Protein AF-A0A7X0AW63-F1 (afdb_monomer)

Secondary structure (DSSP, 8-state):
------------------------------HHHHHHHHHHHHHHHHHTSHHHHHS-HHHHHHHHHHHHHHHHHHHHTT------

Organism: NCBI:txid765888

Sequence (84 aa):
MSNPQDDRKGDPGATIGSPQPRGNAVSPCTVADIALARAAEMLSRIRGTRAYADASPAERLALESYVLDLADIRSENGIVPARR

Solvent-accessible surface area (backbone atoms only — not comparable to full-atom values): 5430 Å² total; per-residue (Å²): 136,85,88,85,90,79,86,84,80,75,87,75,89,78,94,66,79,71,83,71,77,80,65,80,72,69,72,75,78,44,56,50,54,53,24,48,53,49,30,54,52,50,52,56,56,47,66,72,33,68,68,53,69,72,43,51,76,66,56,48,52,54,53,54,49,52,43,49,53,54,20,50,56,53,23,56,71,63,68,66,79,84,82,124

Foldseek 3Di:
DDDDDDDDPDDDDDPPDDDPPPPVCPVPQAQLNVLVVVLVVVLVVVCPDPVLVPDDPVVVVVVSVVSVVSSVVSNVVSPDPPDD

Radius of gyration: 29.83 Å; Cα contacts (8 Å, |Δi|>4): 30; chains: 1; bounding box: 82×55×52 Å

Mean predicted aligned error: 16.21 Å

Structure (mmCIF, N/CA/C/O backbone):
data_AF-A0A7X0AW63-F1
#
_entry.id   AF-A0A7X0AW63-F1
#
loop_
_atom_site.group_PDB
_atom_site.id
_atom_site.type_symbol
_atom_site.label_atom_id
_atom_site.label_alt_id
_atom_site.label_comp_id
_atom_site.label_asym_id
_atom_site.label_entity_id
_atom_site.label_seq_id
_atom_site.pdbx_PDB_ins_code
_atom_site.Cartn_x
_atom_site.Cartn_y
_atom_site.Cartn_z
_atom_site.occupancy
_atom_site.B_iso_or_equiv
_atom_site.auth_seq_id
_atom_site.auth_comp_id
_atom_site.auth_asym_id
_atom_site.auth_atom_id
_atom_site.pdbx_PDB_model_num
ATOM 1 N N . MET A 1 1 ? 71.537 -46.826 -37.412 1.00 37.47 1 MET A N 1
ATOM 2 C CA . MET A 1 1 ? 71.359 -45.571 -38.170 1.00 37.47 1 MET A CA 1
ATOM 3 C C . MET A 1 1 ? 69.935 -45.074 -37.937 1.00 37.47 1 MET A C 1
ATOM 5 O O . MET A 1 1 ? 69.040 -45.902 -37.987 1.00 37.47 1 MET A O 1
ATOM 9 N N . SER A 1 2 ? 69.792 -43.766 -37.673 1.00 46.12 2 SER A N 1
ATOM 10 C CA . SER A 1 2 ? 68.571 -42.922 -37.703 1.00 46.12 2 SER A CA 1
ATOM 11 C C . SER A 1 2 ? 67.559 -42.939 -36.529 1.00 46.12 2 SER A C 1
ATOM 13 O O . SER A 1 2 ? 66.747 -43.843 -36.402 1.00 46.12 2 SER A O 1
ATOM 15 N N . ASN A 1 3 ? 67.699 -41.890 -35.698 1.00 46.91 3 ASN A N 1
ATOM 16 C CA . ASN A 1 3 ? 66.781 -40.922 -35.033 1.00 46.91 3 ASN A CA 1
ATOM 17 C C . ASN A 1 3 ? 65.215 -41.029 -35.137 1.00 46.91 3 ASN A C 1
ATOM 19 O O . ASN A 1 3 ? 64.716 -41.835 -35.909 1.00 46.91 3 ASN A O 1
ATOM 23 N N . PRO A 1 4 ? 64.428 -40.219 -34.373 1.00 53.59 4 PRO A N 1
ATOM 24 C CA . PRO A 1 4 ? 63.433 -40.659 -33.385 1.00 53.59 4 PRO A CA 1
ATOM 25 C C . PRO A 1 4 ? 62.040 -40.002 -33.612 1.00 53.59 4 PRO A C 1
ATOM 27 O O . PRO A 1 4 ? 61.825 -39.324 -34.607 1.00 53.59 4 PRO A O 1
ATOM 30 N N . GLN A 1 5 ? 61.143 -40.127 -32.628 1.00 54.00 5 GLN A N 1
ATOM 31 C CA . GLN A 1 5 ? 59.835 -39.456 -32.516 1.00 54.00 5 GLN A CA 1
ATOM 32 C C . GLN A 1 5 ? 58.759 -39.951 -33.485 1.00 54.00 5 GLN A C 1
ATOM 34 O O . GLN A 1 5 ? 58.572 -39.393 -34.557 1.00 54.00 5 GLN A O 1
ATOM 39 N N . ASP A 1 6 ? 57.967 -40.919 -33.028 1.00 51.62 6 ASP A N 1
ATOM 40 C CA . ASP A 1 6 ? 56.587 -41.015 -33.484 1.00 51.62 6 ASP A CA 1
ATOM 41 C C . ASP A 1 6 ? 55.673 -41.456 -32.327 1.00 51.62 6 ASP A C 1
ATOM 43 O O . ASP A 1 6 ? 56.024 -42.310 -31.508 1.00 51.62 6 ASP A O 1
ATOM 47 N N . ASP A 1 7 ? 54.577 -40.721 -32.216 1.00 54.88 7 ASP A N 1
ATOM 48 C CA . ASP A 1 7 ? 53.418 -40.789 -31.331 1.00 54.88 7 ASP A CA 1
ATOM 49 C C . ASP A 1 7 ? 53.461 -41.610 -30.023 1.00 54.88 7 ASP A C 1
ATOM 51 O O . ASP A 1 7 ? 53.022 -42.756 -29.924 1.00 54.88 7 ASP A O 1
ATOM 55 N N . ARG A 1 8 ? 53.789 -40.925 -28.918 1.00 51.09 8 ARG A N 1
ATOM 56 C CA . ARG A 1 8 ? 53.134 -41.184 -27.621 1.00 51.09 8 ARG A CA 1
ATOM 57 C C . ARG A 1 8 ? 52.338 -39.962 -27.186 1.00 51.09 8 ARG A C 1
ATOM 59 O O . ARG A 1 8 ? 52.728 -39.254 -26.260 1.00 51.09 8 ARG A O 1
ATOM 66 N N . LYS A 1 9 ? 51.181 -39.748 -27.807 1.00 44.94 9 LYS A N 1
ATOM 67 C CA . LYS A 1 9 ? 50.106 -38.965 -27.192 1.00 44.94 9 LYS A CA 1
ATOM 68 C C . LYS A 1 9 ? 49.167 -39.937 -26.484 1.00 44.94 9 LYS A C 1
ATOM 70 O O . LYS A 1 9 ? 48.123 -40.323 -26.993 1.00 44.94 9 LYS A O 1
ATOM 75 N N . GLY A 1 10 ? 49.618 -40.397 -25.318 1.00 40.81 10 GLY A N 1
ATOM 76 C CA . GLY A 1 10 ? 48.750 -41.066 -24.363 1.00 40.81 10 GLY A CA 1
ATOM 77 C C . GLY A 1 10 ? 47.720 -40.061 -23.868 1.00 40.81 10 GLY A C 1
ATOM 78 O O . GLY A 1 10 ? 48.077 -39.075 -23.227 1.00 40.81 10 GLY A O 1
ATOM 79 N N . ASP A 1 11 ? 46.459 -40.308 -24.193 1.00 53.22 11 ASP A N 1
ATOM 80 C CA . ASP A 1 11 ? 45.335 -39.778 -23.438 1.00 53.22 11 ASP A CA 1
ATOM 81 C C . ASP A 1 11 ? 45.306 -40.533 -22.104 1.00 53.22 11 ASP A C 1
ATOM 83 O O . ASP A 1 11 ? 45.225 -41.767 -22.089 1.00 53.22 11 ASP A O 1
ATOM 87 N N . PRO A 1 12 ? 45.513 -39.831 -20.982 1.00 49.72 12 PRO A N 1
ATOM 88 C CA . PRO A 1 12 ? 44.449 -39.881 -19.995 1.00 49.72 12 PRO A CA 1
ATOM 89 C C . PRO A 1 12 ? 44.324 -38.575 -19.205 1.00 49.72 12 PRO A C 1
ATOM 91 O O . PRO A 1 12 ? 45.239 -38.149 -18.505 1.00 49.72 12 PRO A O 1
ATOM 94 N N . GLY A 1 13 ? 43.116 -38.021 -19.205 1.00 46.97 13 GLY A N 1
ATOM 95 C CA . GLY A 1 13 ? 42.603 -37.319 -18.033 1.00 46.97 13 GLY A CA 1
ATOM 96 C C . GLY A 1 13 ? 42.965 -35.841 -17.923 1.00 46.97 13 GLY A C 1
ATOM 97 O O . GLY A 1 13 ? 43.962 -35.471 -17.322 1.00 46.97 13 GLY A O 1
ATOM 98 N N . ALA A 1 14 ? 42.040 -34.995 -18.372 1.00 45.41 14 ALA A N 1
ATOM 99 C CA . ALA A 1 14 ? 41.616 -33.807 -17.627 1.00 45.41 14 ALA A CA 1
ATOM 100 C C . ALA A 1 14 ? 40.309 -33.265 -18.229 1.00 45.41 14 ALA A C 1
ATOM 102 O O . ALA A 1 14 ? 40.242 -32.150 -18.739 1.00 45.41 14 ALA A O 1
ATOM 103 N N . THR A 1 15 ? 39.231 -34.051 -18.145 1.00 50.84 15 THR A N 1
ATOM 104 C CA . THR A 1 15 ? 37.890 -33.453 -18.073 1.00 50.84 15 THR A CA 1
ATOM 105 C C . THR A 1 15 ? 37.762 -32.825 -16.692 1.00 50.84 15 THR A C 1
ATOM 107 O O . THR A 1 15 ? 37.234 -33.455 -15.789 1.00 50.84 15 THR A O 1
ATOM 110 N N . ILE A 1 16 ? 38.289 -31.616 -16.513 1.00 49.19 16 ILE A N 1
ATOM 111 C CA . ILE A 1 16 ? 37.734 -30.628 -15.584 1.00 49.19 16 ILE A CA 1
ATOM 112 C C . ILE A 1 16 ? 37.909 -29.289 -16.291 1.00 49.19 16 ILE A C 1
ATOM 114 O O . ILE A 1 16 ? 38.926 -28.611 -16.152 1.00 49.19 16 ILE A O 1
ATOM 118 N N . GLY A 1 17 ? 36.918 -28.957 -17.124 1.00 40.94 17 GLY A N 1
ATOM 119 C CA . GLY A 1 17 ? 36.731 -27.594 -17.593 1.00 40.94 17 GLY A CA 1
ATOM 120 C C . GLY A 1 17 ? 36.782 -26.669 -16.384 1.00 40.94 17 GLY A C 1
ATOM 121 O O . GLY A 1 17 ? 36.190 -26.969 -15.347 1.00 40.94 17 GLY A O 1
ATOM 122 N N . SER A 1 18 ? 37.583 -25.619 -16.518 1.00 47.09 18 SER A N 1
ATOM 123 C CA . SER A 1 18 ? 37.934 -24.638 -15.501 1.00 47.09 18 SER A CA 1
ATOM 124 C C . SER A 1 18 ? 36.794 -24.369 -14.515 1.00 47.09 18 SER A C 1
ATOM 126 O O . SER A 1 18 ? 35.656 -24.207 -14.965 1.00 47.09 18 SER A O 1
ATOM 128 N N . PRO A 1 19 ? 37.056 -24.245 -13.196 1.00 46.22 19 PRO A N 1
ATOM 129 C CA . PRO A 1 19 ? 36.069 -23.660 -12.309 1.00 46.22 19 PRO A CA 1
ATOM 130 C C . PRO A 1 19 ? 35.758 -22.281 -12.876 1.00 46.22 19 PRO A C 1
ATOM 132 O O . PRO A 1 19 ? 36.600 -21.381 -12.877 1.00 46.22 19 PRO A O 1
ATOM 135 N N . GLN A 1 20 ? 34.554 -22.163 -13.433 1.00 56.62 20 GLN A N 1
ATOM 136 C CA . GLN A 1 20 ? 33.920 -20.905 -13.755 1.00 56.62 20 GLN A CA 1
ATOM 137 C C . GLN A 1 20 ? 34.192 -20.012 -12.543 1.00 56.62 20 GLN A C 1
ATOM 139 O O . GLN A 1 20 ? 33.83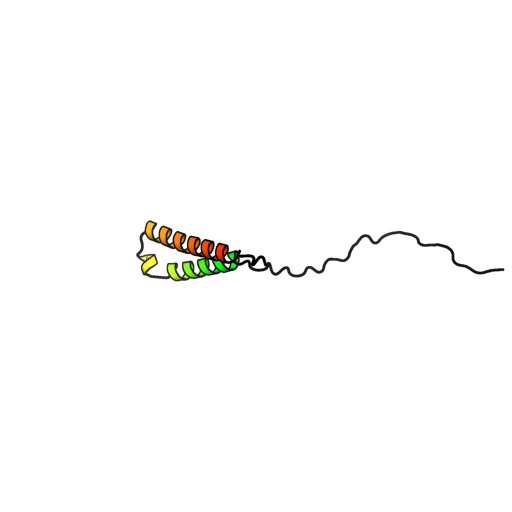9 -20.418 -11.425 1.00 56.62 20 GLN A O 1
ATOM 144 N N . PRO A 1 21 ? 34.887 -18.867 -12.690 1.00 47.50 21 PRO A N 1
ATOM 145 C CA . PRO A 1 21 ? 34.960 -17.937 -11.589 1.00 47.50 21 PRO A CA 1
ATOM 146 C C . PRO A 1 21 ? 33.506 -17.700 -11.217 1.00 47.50 21 PRO A C 1
ATOM 148 O O . PRO A 1 21 ? 32.704 -17.318 -12.074 1.00 47.50 21 PRO A O 1
ATOM 151 N N . ARG A 1 22 ? 33.154 -18.034 -9.971 1.00 48.16 22 ARG A N 1
ATOM 152 C CA . ARG A 1 22 ? 31.944 -17.557 -9.322 1.00 48.16 22 ARG A CA 1
ATOM 153 C C . ARG A 1 22 ? 32.051 -16.041 -9.378 1.00 48.16 22 ARG A C 1
ATOM 155 O O . ARG A 1 22 ? 32.546 -15.410 -8.453 1.00 48.16 22 ARG A O 1
ATOM 162 N N . GLY A 1 23 ? 31.673 -15.465 -10.515 1.00 43.28 23 GLY A N 1
ATOM 163 C CA . GLY A 1 23 ? 31.285 -14.083 -10.577 1.00 43.28 23 GLY A CA 1
ATOM 164 C C . GLY A 1 23 ? 30.200 -14.012 -9.535 1.00 43.28 23 GLY A C 1
ATOM 165 O O . GLY A 1 23 ? 29.214 -14.744 -9.633 1.00 43.28 23 GLY A O 1
ATOM 166 N N . ASN A 1 24 ? 30.449 -13.247 -8.478 1.00 54.56 24 ASN A N 1
ATOM 167 C CA . ASN A 1 24 ? 29.398 -12.788 -7.601 1.00 54.56 24 ASN A CA 1
ATOM 168 C C . ASN A 1 24 ? 28.346 -12.209 -8.538 1.00 54.56 24 ASN A C 1
ATOM 170 O O . ASN A 1 24 ? 28.499 -11.088 -9.023 1.00 54.56 24 ASN A O 1
ATOM 174 N N . ALA A 1 25 ? 27.345 -13.016 -8.882 1.00 50.34 25 ALA A N 1
ATOM 175 C CA . ALA A 1 25 ? 26.174 -12.567 -9.582 1.00 50.34 25 ALA A CA 1
ATOM 176 C C . ALA A 1 25 ? 25.483 -11.694 -8.549 1.00 50.34 25 ALA A C 1
ATOM 178 O O . ALA A 1 25 ? 24.659 -12.154 -7.762 1.00 50.34 25 ALA A O 1
ATOM 179 N N . VAL A 1 26 ? 25.922 -10.437 -8.479 1.00 59.59 26 VAL A N 1
ATOM 180 C CA . VAL A 1 26 ? 25.099 -9.348 -7.995 1.00 59.59 26 VAL A CA 1
ATOM 181 C C . VAL A 1 26 ? 23.852 -9.506 -8.840 1.00 59.59 26 VAL A C 1
ATOM 183 O O . VAL A 1 26 ? 23.902 -9.251 -10.042 1.00 59.59 26 VAL A O 1
ATOM 186 N N . SER A 1 27 ? 22.808 -10.103 -8.259 1.00 63.41 27 SER A N 1
ATOM 187 C CA . SER A 1 27 ? 21.541 -10.259 -8.957 1.00 63.41 27 SER A CA 1
ATOM 188 C C . SER A 1 27 ? 21.185 -8.854 -9.415 1.00 63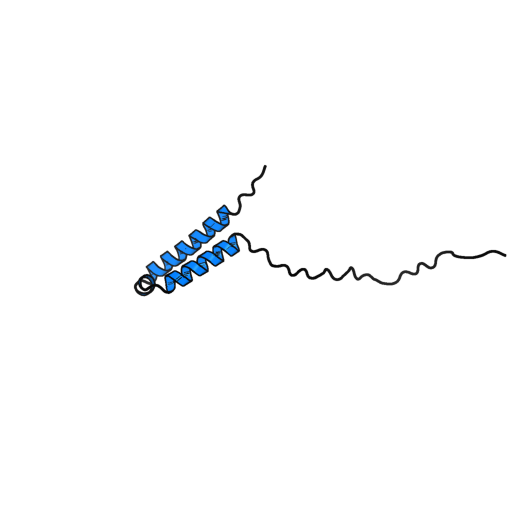.41 27 SER A C 1
ATOM 190 O O . SER A 1 27 ? 21.109 -7.967 -8.559 1.00 63.41 27 SER A O 1
ATOM 192 N N . PRO A 1 28 ? 21.131 -8.594 -10.732 1.00 70.38 28 PRO A N 1
ATOM 193 C CA . PRO A 1 28 ? 20.864 -7.250 -11.193 1.00 70.38 28 PRO A CA 1
ATOM 194 C C . PRO A 1 28 ? 19.480 -6.893 -10.662 1.00 70.38 28 PRO A C 1
ATOM 196 O O . PRO A 1 28 ? 18.511 -7.564 -11.009 1.00 70.38 28 PRO A O 1
ATOM 199 N N . CYS A 1 29 ? 19.400 -5.897 -9.771 1.00 77.25 29 CYS A N 1
ATOM 200 C CA . CYS A 1 29 ? 18.118 -5.413 -9.275 1.00 77.25 29 CYS A CA 1
ATOM 201 C C . CYS A 1 29 ? 17.273 -5.019 -10.484 1.00 77.25 29 CYS A C 1
ATOM 203 O O . CYS A 1 29 ? 17.648 -4.124 -11.248 1.00 77.25 29 CYS A O 1
ATOM 205 N N . THR A 1 30 ? 16.157 -5.711 -10.671 1.00 84.94 30 THR A N 1
ATOM 206 C CA . THR A 1 30 ? 15.211 -5.409 -11.736 1.00 84.94 30 THR A CA 1
ATOM 207 C C . THR A 1 30 ? 14.458 -4.120 -11.409 1.00 84.94 30 THR A C 1
ATOM 209 O O . THR A 1 30 ? 14.457 -3.641 -10.271 1.00 84.94 30 THR A O 1
ATOM 212 N N . VAL A 1 31 ? 13.781 -3.538 -12.403 1.00 83.50 31 VAL A N 1
ATOM 213 C CA . VAL A 1 31 ? 12.891 -2.393 -12.145 1.00 83.50 31 VAL A CA 1
ATOM 214 C C . VAL A 1 31 ? 11.802 -2.774 -11.135 1.00 83.50 31 VAL A C 1
ATOM 216 O O . VAL A 1 31 ? 11.477 -1.964 -10.267 1.00 83.50 31 VAL A O 1
ATOM 219 N N . ALA A 1 32 ? 11.321 -4.020 -11.186 1.00 83.94 32 ALA A N 1
ATOM 220 C CA . ALA A 1 32 ? 10.381 -4.567 -10.215 1.00 83.94 32 ALA A CA 1
ATOM 221 C C . ALA A 1 32 ? 10.962 -4.565 -8.791 1.00 83.94 32 ALA A C 1
ATOM 223 O O . ALA A 1 32 ? 10.300 -4.103 -7.865 1.00 83.94 32 ALA A O 1
ATOM 224 N N . ASP A 1 33 ? 12.219 -4.986 -8.616 1.00 85.12 33 ASP A N 1
ATOM 225 C CA . ASP A 1 33 ? 12.883 -4.995 -7.303 1.00 85.12 33 ASP A CA 1
ATOM 226 C C . ASP A 1 33 ? 13.040 -3.577 -6.734 1.00 85.12 33 ASP A C 1
ATOM 228 O O . ASP A 1 33 ? 12.815 -3.338 -5.546 1.00 85.12 33 ASP A O 1
ATOM 232 N N . ILE A 1 34 ? 13.383 -2.606 -7.587 1.00 88.56 34 ILE A N 1
ATOM 233 C CA . ILE A 1 34 ? 13.504 -1.196 -7.193 1.00 88.56 34 ILE A CA 1
ATOM 234 C C . ILE A 1 34 ? 12.131 -0.619 -6.819 1.00 88.56 34 ILE A C 1
ATOM 236 O O . ILE A 1 34 ? 12.013 0.099 -5.822 1.00 88.56 34 ILE A O 1
ATOM 240 N N . ALA A 1 35 ? 11.090 -0.926 -7.595 1.00 87.31 35 ALA A N 1
ATOM 241 C CA . ALA A 1 35 ? 9.727 -0.484 -7.318 1.00 87.31 3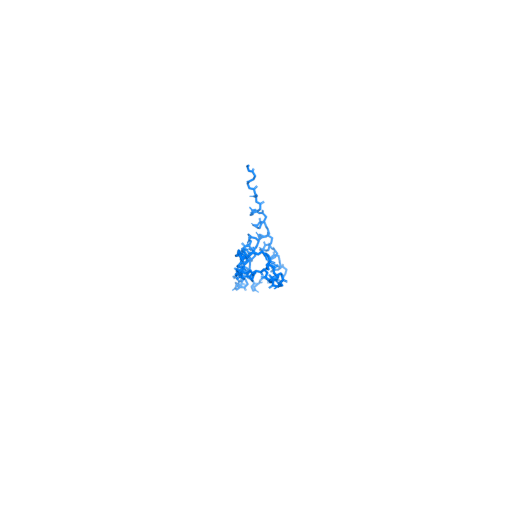5 ALA A CA 1
ATOM 242 C C . ALA A 1 35 ? 9.193 -1.087 -6.009 1.00 87.31 35 ALA A C 1
ATOM 244 O O . ALA A 1 35 ? 8.638 -0.360 -5.181 1.00 87.31 35 ALA A O 1
ATOM 245 N N . LEU A 1 36 ? 9.448 -2.375 -5.769 1.00 88.88 36 LEU A N 1
ATOM 246 C CA . LEU A 1 36 ? 9.084 -3.064 -4.534 1.00 88.88 36 LEU A CA 1
ATOM 247 C C . LEU A 1 36 ? 9.814 -2.476 -3.319 1.00 88.88 36 LEU A C 1
ATOM 249 O O . LEU A 1 36 ? 9.187 -2.209 -2.293 1.00 88.88 36 LEU A O 1
ATOM 253 N N . ALA A 1 37 ? 11.116 -2.199 -3.438 1.00 91.62 37 ALA A N 1
ATOM 254 C CA . ALA A 1 37 ? 11.883 -1.548 -2.377 1.00 91.62 37 ALA A CA 1
ATOM 255 C C . ALA A 1 37 ? 11.321 -0.156 -2.035 1.00 91.62 37 ALA A C 1
ATOM 257 O O . ALA A 1 37 ? 11.222 0.209 -0.861 1.00 91.62 37 ALA A O 1
ATOM 258 N N . ARG A 1 38 ? 10.891 0.610 -3.046 1.00 90.69 38 ARG A N 1
ATOM 259 C CA . ARG A 1 38 ? 10.231 1.909 -2.848 1.00 90.69 38 ARG A CA 1
ATOM 260 C C . ARG A 1 38 ? 8.866 1.783 -2.177 1.00 90.69 38 ARG A C 1
ATOM 262 O O . ARG A 1 38 ? 8.582 2.573 -1.278 1.00 90.69 38 ARG A O 1
ATOM 269 N N . ALA A 1 39 ? 8.048 0.802 -2.553 1.00 92.94 39 ALA A N 1
ATOM 270 C CA . ALA A 1 39 ? 6.792 0.531 -1.853 1.00 92.94 39 ALA A CA 1
ATOM 271 C C . ALA A 1 39 ? 7.034 0.167 -0.384 1.00 92.94 39 ALA A C 1
ATOM 273 O O . ALA A 1 39 ? 6.398 0.743 0.496 1.00 92.94 39 ALA A O 1
ATOM 274 N N . ALA A 1 40 ? 7.998 -0.712 -0.098 1.00 93.19 40 ALA A N 1
ATOM 275 C CA . ALA A 1 40 ? 8.354 -1.080 1.271 1.00 93.19 40 ALA A CA 1
ATOM 276 C C . ALA A 1 40 ? 8.804 0.137 2.103 1.00 93.19 40 ALA A C 1
ATOM 278 O O . ALA A 1 40 ? 8.392 0.296 3.257 1.00 93.19 40 ALA A O 1
ATOM 279 N N . GLU A 1 41 ? 9.598 1.032 1.509 1.00 95.19 41 GLU A N 1
ATOM 280 C CA . GLU A 1 41 ? 10.006 2.294 2.130 1.00 95.19 41 GLU A CA 1
ATOM 281 C C . GLU A 1 41 ? 8.793 3.192 2.433 1.00 95.19 41 GLU A C 1
ATOM 283 O O . GLU A 1 41 ? 8.651 3.695 3.551 1.00 95.19 41 GLU A O 1
ATOM 288 N N . MET A 1 42 ? 7.893 3.373 1.462 1.00 94.00 42 MET A N 1
ATOM 289 C CA . MET A 1 42 ? 6.683 4.187 1.621 1.00 94.00 42 MET A CA 1
ATOM 290 C C . MET A 1 42 ? 5.765 3.634 2.712 1.00 94.00 42 MET A C 1
ATOM 292 O O . MET A 1 42 ? 5.363 4.385 3.602 1.00 94.00 42 MET A O 1
ATOM 296 N N . LEU A 1 43 ? 5.487 2.328 2.692 1.00 95.19 43 LEU A N 1
ATOM 297 C CA . LEU A 1 43 ? 4.695 1.648 3.718 1.00 95.19 43 LEU A CA 1
ATOM 298 C C . LEU A 1 43 ? 5.306 1.834 5.106 1.00 95.19 43 LEU A C 1
ATOM 300 O O . LEU A 1 43 ? 4.591 2.154 6.053 1.00 95.19 43 LEU A O 1
ATOM 304 N N . SER A 1 44 ? 6.628 1.699 5.228 1.00 95.44 44 SER A N 1
ATOM 305 C CA . SER A 1 44 ? 7.324 1.882 6.506 1.00 95.44 44 SER A CA 1
ATOM 306 C C . SER A 1 44 ? 7.160 3.303 7.047 1.00 95.44 44 SER A C 1
ATOM 308 O O . SER A 1 44 ? 6.878 3.481 8.231 1.00 95.44 44 SER A O 1
ATOM 310 N N . ARG A 1 45 ? 7.268 4.323 6.185 1.00 94.81 45 ARG A N 1
ATOM 311 C CA . ARG A 1 45 ? 7.043 5.720 6.588 1.00 94.81 45 ARG A CA 1
ATOM 312 C C . ARG A 1 45 ? 5.598 5.964 7.009 1.00 94.81 45 ARG A C 1
ATOM 314 O O . ARG A 1 45 ? 5.367 6.578 8.045 1.00 94.81 45 ARG A O 1
ATOM 321 N N . ILE A 1 46 ? 4.637 5.483 6.221 1.00 94.25 46 ILE A N 1
ATOM 322 C CA . ILE A 1 46 ? 3.207 5.701 6.466 1.00 94.25 46 ILE A CA 1
ATOM 323 C C . ILE A 1 46 ? 2.770 5.015 7.763 1.00 94.25 46 ILE A C 1
ATOM 325 O O . ILE A 1 46 ? 2.075 5.636 8.566 1.00 94.25 46 ILE A O 1
ATOM 329 N N . ARG A 1 47 ? 3.225 3.783 8.017 1.00 94.81 47 ARG A N 1
ATOM 330 C CA . ARG A 1 47 ? 2.921 3.038 9.250 1.00 94.81 47 ARG A CA 1
ATOM 331 C C . ARG A 1 47 ? 3.401 3.748 10.519 1.00 94.81 47 ARG A C 1
ATOM 333 O O . ARG A 1 47 ? 2.808 3.557 11.573 1.00 94.81 47 ARG A O 1
ATOM 340 N N . GLY A 1 48 ? 4.433 4.588 10.418 1.00 94.12 48 GLY A N 1
ATOM 341 C CA . GLY A 1 48 ? 4.914 5.427 11.519 1.00 94.12 48 GLY A CA 1
ATOM 342 C C . GLY A 1 48 ? 4.086 6.693 11.770 1.00 94.12 48 GLY A C 1
ATOM 343 O O . GLY A 1 48 ? 4.381 7.436 12.705 1.00 94.12 48 GLY A O 1
ATOM 344 N N . THR A 1 49 ? 3.074 6.984 10.949 1.00 96.31 49 THR A N 1
ATOM 345 C CA . THR A 1 49 ? 2.269 8.204 11.086 1.00 96.31 49 THR A CA 1
ATOM 346 C C . THR A 1 49 ? 1.102 8.023 12.049 1.00 96.31 49 THR A C 1
ATOM 348 O O . THR A 1 49 ? 0.475 6.966 12.124 1.00 96.31 49 THR A O 1
ATOM 351 N N . ARG A 1 50 ? 0.736 9.113 12.731 1.00 96.38 50 ARG A N 1
ATOM 352 C CA . ARG A 1 50 ? -0.479 9.161 13.553 1.00 96.38 50 ARG A CA 1
ATOM 353 C C . ARG A 1 50 ? -1.746 8.921 12.726 1.00 96.38 50 ARG A C 1
ATOM 355 O O . ARG A 1 50 ? -2.636 8.226 13.187 1.00 96.38 50 ARG A O 1
ATOM 362 N N . ALA A 1 51 ? -1.793 9.426 11.493 1.00 94.75 51 ALA A N 1
ATOM 363 C CA . ALA A 1 51 ? -2.916 9.189 10.587 1.00 94.75 51 ALA A CA 1
ATOM 364 C C . ALA A 1 51 ? -3.141 7.689 10.332 1.00 94.75 51 ALA A C 1
ATOM 366 O O . ALA A 1 51 ? -4.273 7.224 10.369 1.00 94.75 51 ALA A O 1
ATOM 367 N N . TYR A 1 52 ? -2.068 6.914 10.147 1.00 95.88 52 TYR A N 1
ATOM 368 C CA . TYR A 1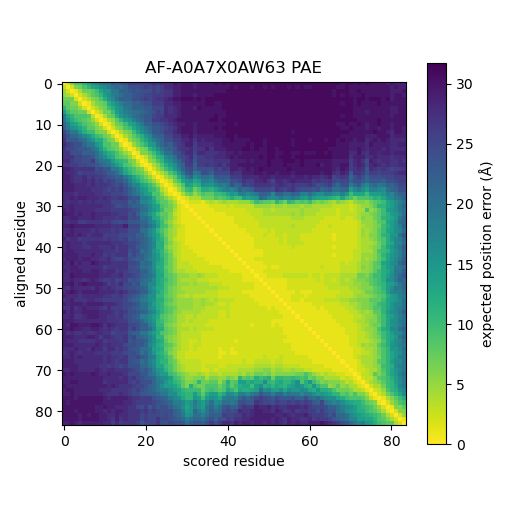 52 ? -2.172 5.461 10.023 1.00 95.88 52 TYR A CA 1
ATOM 369 C C . TYR A 1 52 ? -2.624 4.800 11.334 1.00 95.88 52 TYR A C 1
ATOM 371 O O . TYR A 1 52 ? -3.450 3.889 11.313 1.00 95.88 52 TYR A O 1
ATOM 379 N N . ALA A 1 53 ? -2.126 5.274 12.480 1.00 96.50 53 ALA A N 1
ATOM 380 C CA . ALA A 1 53 ? -2.536 4.779 13.794 1.00 96.50 53 ALA A CA 1
ATOM 381 C C . ALA A 1 53 ? -4.020 5.055 14.108 1.00 96.50 53 ALA A C 1
ATOM 383 O O . ALA A 1 53 ? -4.672 4.210 14.718 1.00 96.50 53 ALA A O 1
ATOM 384 N N . ASP A 1 54 ? -4.562 6.176 13.638 1.00 97.62 54 ASP A N 1
ATOM 385 C CA . ASP A 1 54 ? -5.961 6.563 13.851 1.00 97.62 54 ASP A CA 1
ATOM 386 C C . ASP A 1 54 ? -6.910 5.966 12.785 1.00 97.62 54 ASP A C 1
ATOM 388 O O . ASP A 1 54 ? -8.116 5.888 13.009 1.00 97.62 54 ASP A O 1
ATOM 392 N N . ALA A 1 55 ? -6.380 5.498 11.647 1.00 97.31 55 ALA A N 1
ATOM 393 C CA . ALA A 1 55 ? -7.162 4.874 10.578 1.00 97.31 55 ALA A CA 1
ATOM 394 C C . ALA A 1 55 ? -7.761 3.518 10.989 1.00 97.31 55 ALA A C 1
ATOM 396 O O . ALA A 1 55 ? -7.139 2.721 11.704 1.00 97.31 55 ALA A O 1
ATOM 397 N N . SER A 1 56 ? -8.949 3.219 10.463 1.00 98.25 56 SER A N 1
ATOM 398 C CA . SER A 1 56 ? -9.593 1.916 10.615 1.00 98.25 56 SER A CA 1
ATOM 399 C C . SER A 1 56 ? -8.811 0.807 9.891 1.00 98.25 56 SER A C 1
ATOM 401 O O . SER A 1 56 ? -8.068 1.073 8.941 1.00 98.25 56 SER A O 1
ATOM 403 N N . PRO A 1 57 ? -8.993 -0.471 10.275 1.00 97.12 57 PRO A N 1
ATOM 404 C CA . PRO A 1 57 ? -8.343 -1.586 9.586 1.00 97.12 57 PRO A CA 1
ATOM 405 C C . PRO A 1 57 ? -8.613 -1.624 8.073 1.00 97.12 57 PRO A C 1
ATOM 407 O O . PRO A 1 57 ? -7.713 -1.945 7.303 1.00 97.12 57 PRO A O 1
ATOM 410 N N . ALA A 1 58 ? -9.825 -1.258 7.644 1.00 97.56 58 ALA A N 1
ATOM 411 C CA . ALA A 1 58 ? -10.197 -1.224 6.230 1.00 97.56 58 ALA A CA 1
ATOM 412 C C . ALA A 1 58 ? -9.465 -0.110 5.464 1.00 97.56 58 ALA A C 1
ATOM 414 O O . ALA A 1 58 ? -8.951 -0.349 4.374 1.00 97.56 58 ALA A O 1
ATOM 415 N N . GLU A 1 59 ? -9.360 1.087 6.047 1.00 97.00 59 GLU A N 1
ATOM 416 C CA . GLU A 1 59 ? -8.626 2.209 5.445 1.00 97.00 59 GLU A CA 1
ATOM 417 C C . GLU A 1 59 ? -7.127 1.918 5.347 1.00 97.00 59 GLU A C 1
ATOM 419 O O . GLU A 1 59 ? -6.502 2.233 4.335 1.00 97.00 59 GLU A O 1
ATOM 424 N N . ARG A 1 60 ? -6.553 1.26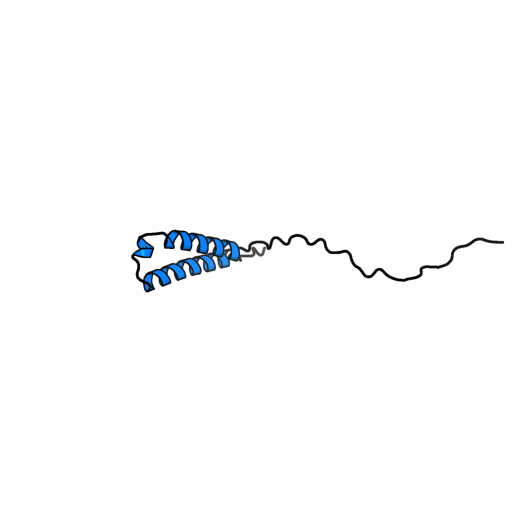0 6.363 1.00 97.06 60 ARG A N 1
ATOM 425 C CA . ARG A 1 60 ? -5.157 0.804 6.321 1.00 97.06 60 ARG A CA 1
ATOM 426 C C . ARG A 1 60 ? -4.933 -0.168 5.170 1.00 97.06 60 ARG A C 1
ATOM 428 O O . ARG A 1 60 ? -4.030 0.055 4.376 1.00 97.06 60 ARG A O 1
ATOM 435 N N . LEU A 1 61 ? -5.774 -1.195 5.043 1.00 96.31 61 LEU A N 1
ATOM 436 C CA . LEU A 1 61 ? -5.678 -2.172 3.953 1.00 96.31 61 LEU A CA 1
ATOM 437 C C . LEU A 1 61 ? -5.803 -1.516 2.574 1.00 96.31 61 LEU A C 1
ATOM 439 O O . LEU A 1 61 ? -5.015 -1.819 1.683 1.00 96.31 61 LEU A O 1
ATOM 443 N N . ALA A 1 62 ? -6.747 -0.587 2.406 1.00 96.06 62 ALA A N 1
ATOM 444 C CA . ALA A 1 62 ? -6.907 0.152 1.156 1.00 96.06 62 ALA A CA 1
ATOM 445 C C . ALA A 1 62 ? -5.652 0.972 0.809 1.00 96.06 62 ALA A C 1
ATOM 447 O O . ALA A 1 62 ? -5.209 0.978 -0.339 1.00 96.06 62 ALA A O 1
ATOM 448 N N . LEU A 1 63 ? -5.045 1.623 1.805 1.00 94.38 63 LEU A N 1
ATOM 449 C CA . LEU A 1 63 ? -3.816 2.391 1.624 1.00 94.38 63 LEU A CA 1
ATOM 450 C C . LEU A 1 63 ? -2.615 1.496 1.293 1.00 94.38 63 LEU A C 1
ATOM 452 O O . LEU A 1 63 ? -1.810 1.849 0.434 1.00 94.38 63 LEU A O 1
ATOM 456 N N . GLU A 1 64 ? -2.494 0.341 1.950 1.00 95.06 64 GLU A N 1
ATOM 457 C CA . GLU A 1 64 ? -1.429 -0.623 1.666 1.00 95.06 64 GLU A CA 1
ATOM 458 C C . GLU A 1 64 ? -1.552 -1.200 0.252 1.00 95.06 64 GLU A C 1
ATOM 460 O O . GLU A 1 64 ? -0.558 -1.233 -0.474 1.00 95.06 64 GLU A O 1
ATOM 465 N N . SER A 1 65 ? -2.769 -1.567 -0.164 1.00 94.3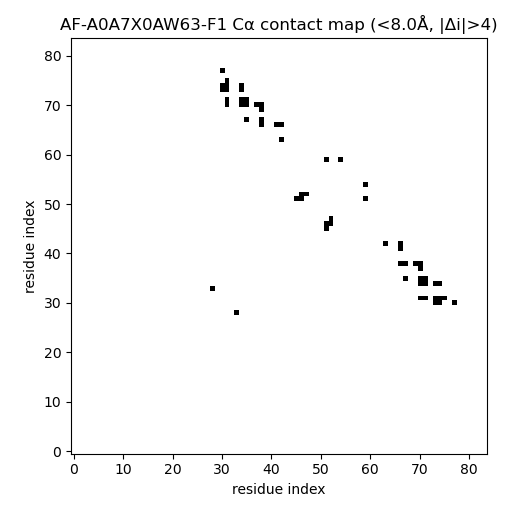1 65 SER A N 1
ATOM 466 C CA . SER A 1 65 ? -3.057 -2.026 -1.528 1.00 94.31 65 SER A CA 1
ATOM 467 C C . SER A 1 65 ? -2.680 -0.968 -2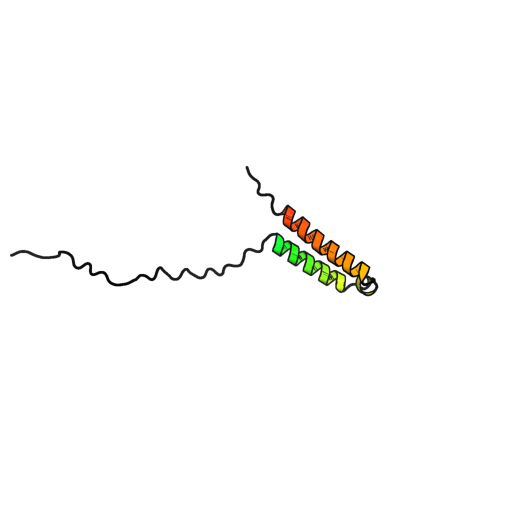.560 1.00 94.31 65 SER A C 1
ATOM 469 O O . SER A 1 65 ? -1.943 -1.260 -3.493 1.00 94.31 65 SER A O 1
ATOM 471 N N . TYR A 1 66 ? -3.087 0.286 -2.344 1.00 93.81 66 TYR A N 1
ATOM 472 C CA . TYR A 1 66 ? -2.767 1.387 -3.252 1.00 93.81 66 TYR A CA 1
ATOM 473 C C . TYR A 1 66 ? -1.253 1.586 -3.444 1.00 93.81 66 TYR A C 1
ATOM 475 O O . TYR A 1 66 ? -0.787 1.859 -4.551 1.00 93.81 66 TYR A O 1
ATOM 483 N N . VAL A 1 67 ? -0.458 1.446 -2.377 1.00 92.50 67 VAL A N 1
ATOM 484 C CA . VAL A 1 67 ? 1.006 1.574 -2.465 1.00 92.50 67 VAL A CA 1
ATOM 485 C C . VAL A 1 67 ? 1.632 0.414 -3.246 1.00 92.50 67 VAL A C 1
ATOM 487 O O . VAL A 1 67 ? 2.603 0.634 -3.973 1.00 92.50 67 VAL A O 1
ATOM 490 N N . LEU A 1 68 ? 1.084 -0.798 -3.125 1.00 90.69 68 LEU A N 1
ATOM 491 C CA . LEU A 1 68 ? 1.531 -1.962 -3.894 1.00 90.69 68 LEU A CA 1
ATOM 492 C C . LEU A 1 68 ? 1.149 -1.846 -5.375 1.00 90.69 68 LEU A C 1
ATOM 494 O O . LEU A 1 68 ? 2.014 -2.039 -6.226 1.00 90.69 68 LEU A O 1
ATOM 498 N N . ASP A 1 69 ? -0.078 -1.425 -5.683 1.00 90.81 69 ASP A N 1
ATOM 499 C CA . ASP A 1 69 ? -0.531 -1.190 -7.062 1.00 90.81 69 ASP A CA 1
ATOM 500 C C . ASP A 1 69 ? 0.338 -0.129 -7.755 1.00 90.81 69 ASP A C 1
ATOM 502 O O . ASP A 1 69 ? 0.729 -0.265 -8.915 1.00 90.81 69 ASP A O 1
ATOM 506 N N . LEU A 1 70 ? 0.731 0.920 -7.024 1.00 86.50 70 LEU A N 1
ATOM 507 C CA . LEU A 1 70 ? 1.645 1.938 -7.538 1.00 86.50 70 LEU A CA 1
ATOM 508 C C . LEU A 1 70 ? 3.037 1.372 -7.871 1.00 86.50 70 LEU A C 1
ATOM 510 O O . LEU A 1 70 ? 3.687 1.865 -8.799 1.00 86.50 70 LEU A O 1
ATOM 514 N N . ALA A 1 71 ? 3.523 0.382 -7.118 1.00 86.50 71 ALA A N 1
ATOM 515 C CA . ALA A 1 71 ? 4.785 -0.287 -7.427 1.00 86.50 71 ALA A CA 1
ATOM 516 C C . ALA A 1 71 ? 4.670 -1.187 -8.658 1.00 86.50 71 ALA A C 1
ATOM 518 O O . ALA A 1 71 ? 5.602 -1.206 -9.462 1.00 86.50 71 ALA A O 1
ATOM 519 N N . ASP A 1 72 ? 3.532 -1.851 -8.847 1.00 82.06 72 ASP A N 1
ATOM 520 C CA . ASP A 1 72 ? 3.281 -2.688 -10.021 1.00 82.06 72 ASP A CA 1
ATOM 521 C C . ASP A 1 72 ? 3.229 -1.847 -11.310 1.00 82.06 72 ASP A C 1
ATOM 523 O O . ASP A 1 72 ? 3.980 -2.093 -12.253 1.00 82.06 72 ASP A O 1
ATOM 527 N N . ILE A 1 73 ? 2.499 -0.723 -11.297 1.00 74.12 73 ILE A N 1
ATOM 528 C CA . ILE A 1 73 ? 2.442 0.229 -12.427 1.00 74.12 73 ILE A CA 1
ATOM 529 C C . ILE A 1 73 ? 3.838 0.774 -12.784 1.00 74.12 73 ILE A C 1
ATOM 531 O O . ILE A 1 73 ? 4.181 0.973 -13.953 1.00 74.12 73 ILE A O 1
ATOM 535 N N . ARG A 1 74 ? 4.675 1.047 -11.775 1.00 68.38 74 ARG A N 1
ATOM 536 C CA . ARG A 1 74 ? 6.055 1.525 -11.983 1.00 68.38 74 ARG A CA 1
ATOM 537 C C . ARG A 1 74 ? 6.979 0.430 -12.509 1.00 68.38 74 ARG A C 1
ATOM 539 O O . ARG A 1 74 ? 7.915 0.753 -13.239 1.00 68.38 74 ARG A O 1
ATOM 546 N N . SER A 1 75 ? 6.723 -0.823 -12.141 1.00 62.94 75 SER A N 1
ATOM 547 C CA . SER A 1 75 ? 7.412 -1.993 -12.678 1.00 62.94 75 SER A CA 1
ATOM 548 C C . SER A 1 75 ? 7.096 -2.169 -14.166 1.00 62.94 75 SER A C 1
ATOM 550 O O . SER A 1 75 ? 8.014 -2.271 -14.980 1.00 62.94 75 SER A O 1
ATOM 552 N N . GLU A 1 76 ? 5.815 -2.089 -14.539 1.00 64.38 76 GLU A N 1
ATOM 553 C CA . GLU A 1 76 ? 5.347 -2.267 -15.919 1.00 64.38 76 GLU A CA 1
ATOM 554 C C . GLU A 1 76 ? 5.870 -1.166 -16.861 1.00 64.38 76 GLU A C 1
ATOM 556 O O . GLU A 1 76 ? 6.364 -1.455 -17.952 1.00 64.38 76 GLU A O 1
ATOM 561 N N . ASN A 1 77 ? 5.914 0.092 -16.400 1.00 59.88 77 ASN A N 1
ATOM 562 C CA . ASN A 1 77 ? 6.500 1.209 -17.159 1.00 59.88 77 ASN A CA 1
ATOM 563 C C . ASN A 1 77 ? 8.023 1.096 -17.389 1.00 59.88 77 ASN A C 1
ATOM 565 O O . ASN A 1 77 ? 8.567 1.800 -18.241 1.00 59.88 77 ASN A O 1
ATOM 569 N N . GLY A 1 78 ? 8.727 0.230 -16.653 1.00 54.75 78 GLY A N 1
ATOM 570 C CA . GLY A 1 78 ? 10.141 -0.085 -16.884 1.00 54.75 78 GLY A CA 1
ATOM 571 C C . GLY A 1 78 ? 10.386 -1.091 -18.010 1.00 54.75 78 GLY A C 1
ATOM 572 O O . GLY A 1 78 ? 11.526 -1.245 -18.448 1.00 54.75 78 GLY A O 1
ATOM 573 N N . ILE A 1 79 ? 9.333 -1.759 -18.493 1.00 51.97 79 ILE A N 1
ATOM 574 C CA . ILE A 1 79 ? 9.374 -2.758 -19.568 1.00 51.97 79 ILE A CA 1
ATOM 575 C C . ILE A 1 79 ? 8.844 -2.130 -20.863 1.00 51.97 79 ILE A C 1
ATOM 577 O O . ILE A 1 79 ? 7.951 -2.647 -21.523 1.00 51.97 79 ILE A O 1
ATOM 581 N N . VAL A 1 80 ? 9.417 -1.003 -21.281 1.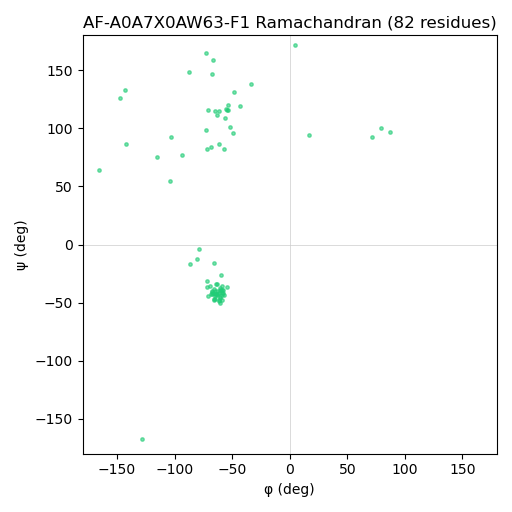00 53.31 80 VAL A N 1
ATOM 582 C CA . VAL A 1 80 ? 9.358 -0.615 -22.695 1.00 53.31 80 VAL A CA 1
ATOM 583 C C . VAL A 1 80 ? 10.723 -0.930 -23.295 1.00 53.31 80 VAL A C 1
ATOM 585 O O . VAL A 1 80 ? 11.625 -0.093 -23.224 1.00 53.31 80 VAL A O 1
ATOM 588 N N . PRO A 1 81 ? 10.940 -2.123 -23.884 1.00 46.19 81 PRO A N 1
ATOM 589 C CA . PRO A 1 81 ? 12.067 -2.284 -24.780 1.00 46.19 81 PRO A CA 1
ATOM 590 C C . PRO A 1 81 ? 11.813 -1.346 -25.959 1.00 46.19 81 PRO A C 1
ATOM 592 O O . PRO A 1 81 ? 10.890 -1.553 -26.749 1.00 46.19 81 PRO A O 1
ATOM 595 N N . ALA A 1 82 ? 12.627 -0.297 -26.066 1.00 49.38 82 ALA A N 1
ATOM 596 C CA . ALA A 1 82 ? 12.724 0.513 -27.266 1.00 49.38 82 ALA A CA 1
ATOM 597 C C . ALA A 1 82 ? 13.208 -0.393 -28.407 1.00 49.38 82 ALA A C 1
ATOM 599 O O . ALA A 1 82 ? 14.402 -0.526 -28.656 1.00 49.38 82 ALA A O 1
ATOM 600 N N . ARG A 1 83 ? 12.272 -1.074 -29.074 1.00 51.41 83 ARG A N 1
ATOM 601 C CA . ARG A 1 83 ? 12.522 -1.714 -30.360 1.00 51.41 83 ARG A CA 1
ATOM 602 C C . ARG A 1 83 ? 12.617 -0.599 -31.399 1.00 51.41 83 ARG A C 1
ATOM 604 O O . ARG A 1 83 ? 11.596 -0.077 -31.843 1.00 51.41 83 ARG A O 1
ATOM 611 N N . ARG A 1 84 ? 13.845 -0.215 -31.739 1.00 44.09 84 ARG A N 1
ATOM 612 C CA . ARG A 1 84 ? 14.183 0.311 -33.062 1.00 44.09 84 ARG A CA 1
ATOM 613 C C . ARG A 1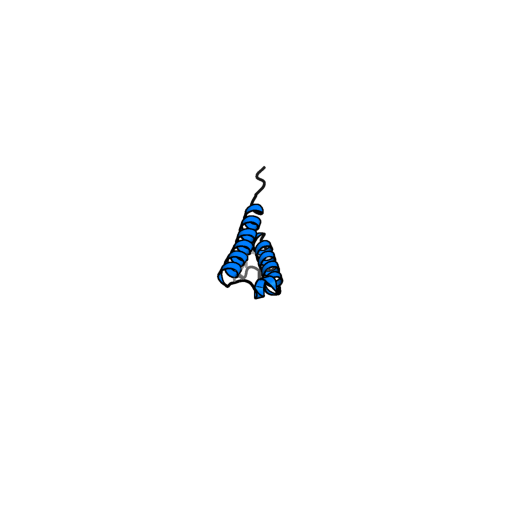 84 ? 14.998 -0.735 -33.795 1.00 44.09 84 ARG A C 1
ATOM 615 O O . ARG A 1 84 ? 15.847 -1.361 -33.125 1.00 44.09 84 ARG A O 1
#

pLDDT: mean 73.24, std 21.17, range [37.47, 98.25]